Protein AF-A0A9D9K3E4-F1 (afdb_monomer_lite)

Secondary structure (DSSP, 8-state):
---TTTT---PPTTPPPHHHHHHHHHHHHHT-SSSB-TTSPBPTTSPPGGGT----HHHHHHHHHHHHHS-HHHHHHHHHHH--HHHHHHHHHHHHHHHHHTTT-HHHHHHHHHHHHHTT--GGGTGGGHHHHHHHH-GGGS--

Radius of gyration: 15.88 Å; chains: 1; bounding box: 44×29×49 Å

Structure (mmCIF, N/CA/C/O backbone):
data_AF-A0A9D9K3E4-F1
#
_entry.id   AF-A0A9D9K3E4-F1
#
loop_
_atom_site.group_PDB
_atom_site.id
_atom_site.type_symbol
_atom_site.label_atom_id
_atom_site.label_alt_id
_atom_site.label_comp_id
_atom_site.label_asym_id
_atom_site.label_entity_id
_atom_site.label_seq_id
_atom_site.pdbx_PDB_ins_code
_atom_site.Cartn_x
_atom_site.Cartn_y
_atom_site.Cartn_z
_atom_site.occupancy
_atom_site.B_iso_or_equiv
_atom_site.auth_seq_id
_atom_site.auth_comp_id
_atom_site.auth_asym_id
_atom_site.auth_atom_id
_atom_site.pdbx_PDB_model_num
ATOM 1 N N . MET A 1 1 ? 29.752 11.810 -6.047 1.00 36.66 1 MET A N 1
ATOM 2 C CA . MET A 1 1 ? 28.540 12.130 -6.828 1.00 36.66 1 MET A CA 1
ATOM 3 C C . MET A 1 1 ? 28.397 11.066 -7.904 1.00 36.66 1 MET A C 1
ATOM 5 O O . MET A 1 1 ? 28.958 11.225 -8.977 1.00 36.66 1 MET A O 1
ATOM 9 N N . GLY A 1 2 ? 27.772 9.935 -7.566 1.00 36.00 2 GLY A N 1
ATOM 10 C CA . GLY A 1 2 ? 27.429 8.894 -8.538 1.00 36.00 2 GLY A CA 1
ATOM 11 C C . GLY A 1 2 ? 26.060 9.224 -9.114 1.00 36.00 2 GLY A C 1
ATOM 12 O O . GLY A 1 2 ? 25.132 9.485 -8.350 1.00 36.00 2 GLY A O 1
ATOM 13 N N . ALA A 1 3 ? 25.979 9.328 -10.435 1.00 39.09 3 ALA A N 1
ATOM 14 C CA . ALA A 1 3 ? 24.767 9.674 -11.153 1.00 39.09 3 ALA A CA 1
ATOM 15 C C . ALA A 1 3 ? 23.680 8.621 -10.902 1.00 39.09 3 ALA A C 1
ATOM 17 O O . ALA A 1 3 ? 23.922 7.421 -10.984 1.00 39.09 3 ALA A O 1
ATOM 18 N N . TRP A 1 4 ? 22.475 9.096 -10.606 1.00 39.81 4 TRP A N 1
ATOM 19 C CA . TRP A 1 4 ? 21.271 8.330 -10.282 1.00 39.81 4 TRP A CA 1
ATOM 20 C C . TRP A 1 4 ? 20.681 7.547 -11.477 1.00 39.81 4 TRP A C 1
ATOM 22 O O . TRP A 1 4 ? 19.487 7.284 -11.507 1.00 39.81 4 TRP A O 1
ATOM 32 N N . SER A 1 5 ? 21.494 7.188 -12.473 1.00 42.28 5 SER A N 1
ATOM 33 C CA . SER A 1 5 ? 21.052 6.599 -13.744 1.00 42.28 5 SER A CA 1
ATOM 34 C C . SER A 1 5 ? 21.214 5.075 -13.831 1.00 42.28 5 SER A C 1
ATOM 36 O O . SER A 1 5 ? 20.900 4.494 -14.862 1.00 42.28 5 SER A O 1
ATOM 38 N N . GLU A 1 6 ? 21.708 4.399 -12.787 1.00 39.62 6 GLU A N 1
ATOM 39 C CA . GLU A 1 6 ? 21.967 2.944 -12.820 1.00 39.62 6 GLU A CA 1
ATOM 40 C C . GLU A 1 6 ? 20.733 2.052 -12.556 1.00 39.62 6 GLU A C 1
ATOM 42 O O . GLU A 1 6 ? 20.871 0.833 -12.481 1.00 39.62 6 GLU A O 1
ATOM 47 N N . LEU A 1 7 ? 19.516 2.600 -12.435 1.00 46.03 7 LEU A N 1
ATOM 48 C CA . LEU A 1 7 ? 18.312 1.802 -12.135 1.00 46.03 7 LEU A CA 1
ATOM 49 C C . LEU A 1 7 ? 17.066 2.140 -12.967 1.00 46.03 7 LEU A C 1
ATOM 51 O O . LEU A 1 7 ? 15.975 1.687 -12.616 1.00 46.03 7 LEU A O 1
ATOM 55 N N . ASP A 1 8 ? 17.206 2.829 -14.102 1.00 44.56 8 ASP A N 1
ATOM 56 C CA . ASP A 1 8 ? 16.140 2.859 -15.112 1.00 44.56 8 ASP A CA 1
ATOM 57 C C . ASP A 1 8 ? 16.137 1.524 -15.863 1.00 44.56 8 ASP A C 1
ATOM 59 O O . ASP A 1 8 ? 16.528 1.406 -17.025 1.00 44.56 8 ASP A O 1
ATOM 63 N N . ALA A 1 9 ? 15.721 0.465 -15.168 1.00 60.28 9 ALA A N 1
ATOM 64 C CA . ALA A 1 9 ? 15.296 -0.743 -15.843 1.00 60.28 9 ALA A CA 1
ATOM 65 C C . ALA A 1 9 ? 14.169 -0.333 -16.800 1.00 60.28 9 ALA A C 1
ATOM 67 O O . ALA A 1 9 ? 13.110 0.112 -16.363 1.00 60.28 9 ALA A O 1
ATOM 68 N N . ALA A 1 10 ? 14.405 -0.442 -18.107 1.00 66.44 10 ALA A N 1
ATOM 69 C CA . ALA A 1 10 ? 13.366 -0.238 -19.102 1.00 66.44 10 ALA A CA 1
ATOM 70 C C . ALA A 1 10 ? 12.323 -1.352 -18.932 1.00 66.44 10 ALA A C 1
ATOM 72 O O . ALA A 1 10 ? 12.491 -2.472 -19.420 1.00 66.44 10 ALA A O 1
ATOM 73 N N . TYR A 1 11 ? 11.268 -1.074 -18.169 1.00 75.50 11 TYR A N 1
ATOM 74 C CA . TYR A 1 11 ? 10.170 -2.010 -17.986 1.00 75.50 11 TYR A CA 1
ATOM 75 C C . TYR A 1 11 ? 9.328 -2.020 -19.260 1.00 75.50 11 TYR A C 1
ATOM 77 O O . TYR A 1 11 ? 8.897 -0.949 -19.703 1.00 75.50 11 TYR A O 1
ATOM 85 N N . PRO A 1 12 ? 9.047 -3.196 -19.854 1.00 78.44 12 PRO A N 1
ATOM 86 C CA . PRO A 1 12 ? 8.211 -3.244 -21.040 1.00 78.44 12 PRO A CA 1
ATOM 87 C C . PRO A 1 12 ? 6.837 -2.634 -20.728 1.00 78.44 12 PRO A C 1
ATOM 89 O O . PRO A 1 12 ? 6.417 -2.634 -19.559 1.00 78.44 12 PRO A O 1
ATOM 92 N N . PRO A 1 13 ? 6.131 -2.094 -21.735 1.00 76.00 13 PRO A N 1
ATOM 93 C CA . PRO A 1 13 ? 4.777 -1.590 -21.554 1.00 76.00 13 PRO A CA 1
ATOM 94 C C . PRO A 1 13 ? 3.917 -2.630 -20.836 1.00 76.00 13 PRO A C 1
ATOM 96 O O . PRO A 1 13 ? 3.875 -3.798 -21.221 1.00 76.00 13 PRO A O 1
ATOM 99 N N . GLY A 1 14 ? 3.296 -2.226 -19.733 1.00 73.75 14 GLY A N 1
ATOM 100 C CA . GLY A 1 14 ? 2.481 -3.130 -18.931 1.00 73.75 14 GLY A CA 1
ATOM 101 C C . GLY A 1 14 ? 3.233 -4.154 -18.058 1.00 73.75 14 GLY A C 1
ATOM 102 O O . GLY A 1 14 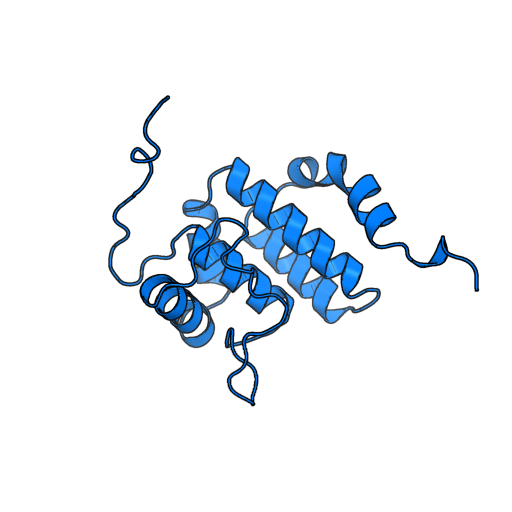? 2.600 -5.054 -17.511 1.00 73.75 14 GLY A O 1
ATOM 103 N N . ALA A 1 15 ? 4.543 -4.052 -17.850 1.00 85.75 15 ALA A N 1
ATOM 104 C CA . ALA A 1 15 ? 5.170 -4.724 -16.704 1.00 85.75 15 ALA A CA 1
ATOM 105 C C . ALA A 1 15 ? 4.896 -3.969 -15.396 1.00 85.75 15 ALA A C 1
ATOM 107 O O . ALA A 1 15 ? 4.785 -2.737 -15.389 1.00 85.75 15 ALA A O 1
ATOM 108 N N . LEU A 1 16 ? 4.826 -4.693 -14.281 1.00 92.75 16 LEU A N 1
ATOM 109 C CA . LEU A 1 16 ? 4.759 -4.076 -12.964 1.00 92.75 16 LEU A CA 1
ATOM 110 C C . LEU A 1 16 ? 6.135 -3.502 -12.590 1.00 92.75 16 LEU A C 1
ATOM 112 O O . LEU A 1 16 ? 7.122 -4.230 -12.462 1.00 92.75 16 LEU A O 1
ATOM 116 N N . THR A 1 17 ? 6.204 -2.183 -12.415 1.00 94.88 17 THR A N 1
ATOM 117 C CA . THR A 1 17 ? 7.397 -1.513 -11.877 1.00 94.88 17 THR A CA 1
ATOM 118 C C . THR A 1 17 ? 7.367 -1.535 -10.344 1.00 94.88 17 THR A C 1
ATOM 120 O O . THR A 1 17 ? 6.287 -1.644 -9.758 1.00 94.88 17 THR A O 1
ATOM 123 N N . PRO A 1 18 ? 8.508 -1.368 -9.649 1.00 94.94 18 PRO A N 1
ATOM 124 C CA . PRO A 1 18 ? 8.524 -1.239 -8.192 1.00 94.94 18 PRO A CA 1
ATOM 125 C C . PRO A 1 18 ? 7.635 -0.106 -7.661 1.00 94.94 18 PRO A C 1
ATOM 127 O O . PRO A 1 18 ? 6.966 -0.273 -6.643 1.00 94.94 18 PRO A O 1
ATOM 130 N N . GLY A 1 19 ? 7.590 1.028 -8.370 1.00 94.56 19 GLY A N 1
ATOM 131 C CA . GLY A 1 19 ? 6.700 2.142 -8.042 1.00 94.56 19 GLY A CA 1
ATOM 132 C C . GLY A 1 19 ? 5.225 1.763 -8.181 1.00 94.56 19 GLY A C 1
ATOM 133 O O . GLY A 1 19 ? 4.435 2.021 -7.274 1.00 94.56 19 GLY A O 1
ATOM 134 N N . ALA A 1 20 ? 4.861 1.081 -9.272 1.00 95.81 20 ALA A N 1
ATOM 135 C CA . ALA A 1 20 ? 3.491 0.624 -9.487 1.00 95.81 20 ALA A CA 1
ATOM 136 C C . ALA A 1 20 ? 3.078 -0.419 -8.439 1.00 95.81 20 ALA A C 1
ATOM 138 O O . ALA A 1 20 ? 1.986 -0.329 -7.883 1.00 95.81 20 ALA A O 1
ATOM 139 N N . ALA A 1 21 ? 3.972 -1.356 -8.109 1.00 97.31 21 ALA A N 1
ATOM 140 C CA . ALA A 1 21 ? 3.754 -2.348 -7.060 1.00 97.31 21 ALA A CA 1
ATOM 141 C C . ALA A 1 21 ? 3.484 -1.693 -5.700 1.00 97.31 21 ALA A C 1
ATOM 143 O O . ALA A 1 21 ? 2.583 -2.116 -4.978 1.00 97.31 21 ALA A O 1
ATOM 144 N N . PHE A 1 22 ? 4.226 -0.633 -5.366 1.00 97.38 22 PHE A N 1
ATOM 145 C CA . PHE A 1 22 ? 4.034 0.107 -4.124 1.00 97.38 22 PHE A CA 1
ATOM 146 C C . PHE A 1 22 ? 2.636 0.737 -4.034 1.00 97.38 22 PHE A C 1
ATOM 148 O O . PHE A 1 22 ? 1.921 0.511 -3.057 1.00 97.38 22 PHE A O 1
ATOM 155 N N . VAL A 1 23 ? 2.219 1.487 -5.059 1.00 97.12 23 VAL A N 1
ATOM 156 C CA . VAL A 1 23 ? 0.911 2.168 -5.058 1.00 97.12 23 VAL A CA 1
ATOM 157 C C . VAL A 1 23 ? -0.240 1.160 -5.134 1.00 97.12 23 VAL A C 1
ATOM 159 O O . VAL A 1 23 ? -1.213 1.288 -4.391 1.00 97.12 23 VAL A O 1
ATOM 162 N N . ALA A 1 24 ? -0.121 0.124 -5.968 1.00 97.81 24 ALA A N 1
ATOM 163 C CA . ALA A 1 24 ? -1.143 -0.912 -6.098 1.00 97.81 24 ALA A CA 1
ATOM 164 C C . ALA A 1 24 ? -1.328 -1.709 -4.796 1.00 97.81 24 ALA A C 1
ATOM 166 O O . ALA A 1 24 ? -2.460 -1.965 -4.396 1.00 97.81 24 ALA A O 1
ATOM 167 N N . ALA A 1 25 ? -0.252 -2.036 -4.072 1.00 98.38 25 ALA A N 1
ATOM 168 C CA . ALA A 1 25 ? -0.357 -2.706 -2.774 1.00 98.38 25 ALA A CA 1
ATOM 169 C C . ALA A 1 25 ? -1.080 -1.840 -1.725 1.00 98.38 25 ALA A C 1
ATOM 171 O O . ALA A 1 25 ? -1.901 -2.353 -0.962 1.00 98.38 25 ALA A O 1
ATOM 172 N N . LEU A 1 26 ? -0.833 -0.523 -1.710 1.00 98.00 26 LEU A N 1
ATOM 173 C CA . LEU A 1 26 ? -1.577 0.408 -0.854 1.00 98.00 26 LEU A CA 1
ATOM 174 C C . LEU A 1 26 ? -3.059 0.474 -1.242 1.00 98.00 26 LEU A C 1
ATOM 176 O O . LEU A 1 26 ? -3.917 0.461 -0.359 1.00 98.00 26 LEU A O 1
ATOM 180 N N . ALA A 1 27 ? -3.378 0.492 -2.536 1.00 98.12 27 ALA A N 1
ATOM 181 C CA . ALA A 1 27 ? -4.759 0.438 -3.009 1.00 98.12 27 ALA A CA 1
ATOM 182 C C . ALA A 1 27 ? -5.449 -0.874 -2.590 1.00 98.12 27 ALA A C 1
ATOM 184 O O . ALA A 1 27 ? -6.542 -0.832 -2.020 1.00 98.12 27 ALA A O 1
ATOM 185 N N . HIS A 1 28 ? -4.786 -2.024 -2.760 1.00 98.31 28 HIS A N 1
ATOM 186 C CA . HIS A 1 28 ? -5.296 -3.322 -2.311 1.00 98.31 28 HIS A CA 1
ATOM 187 C C . HIS A 1 28 ? -5.557 -3.357 -0.804 1.00 98.31 28 HIS A C 1
ATOM 189 O O . HIS A 1 28 ? -6.609 -3.847 -0.401 1.00 98.31 28 HIS A O 1
ATOM 195 N N . LEU A 1 29 ? -4.685 -2.775 0.031 1.00 98.44 29 LEU A N 1
ATOM 196 C CA . LEU A 1 29 ? -4.914 -2.672 1.480 1.00 98.44 29 LEU A CA 1
ATOM 197 C C . LEU A 1 29 ? -6.229 -1.936 1.798 1.00 98.44 29 LEU A C 1
ATOM 199 O O . LEU A 1 29 ? -7.020 -2.371 2.640 1.00 98.44 29 LEU A O 1
ATOM 203 N N . HIS A 1 30 ? -6.503 -0.854 1.068 1.00 97.12 30 HIS A N 1
ATOM 204 C CA . HIS A 1 30 ? -7.731 -0.072 1.214 1.00 97.12 30 HIS A CA 1
ATOM 205 C C . HIS A 1 30 ? -8.944 -0.719 0.525 1.00 97.12 30 HIS A C 1
ATOM 207 O O . HIS A 1 30 ? -10.073 -0.282 0.739 1.00 97.12 30 HIS A O 1
ATOM 213 N N . GLY A 1 31 ? -8.753 -1.803 -0.236 1.00 96.31 31 GLY A N 1
ATOM 214 C CA . GLY A 1 31 ? -9.806 -2.436 -1.034 1.00 96.31 31 GLY A CA 1
ATOM 215 C C . GLY A 1 31 ? -10.235 -1.589 -2.231 1.00 96.31 31 GLY A C 1
ATOM 216 O O . GLY A 1 31 ? -11.374 -1.698 -2.674 1.00 96.31 31 GLY A O 1
ATOM 217 N N . ALA A 1 32 ? -9.352 -0.714 -2.710 1.00 97.06 32 ALA A N 1
ATOM 218 C CA . ALA A 1 32 ? -9.607 0.163 -3.838 1.00 97.06 32 ALA A CA 1
ATOM 219 C C . ALA A 1 32 ? -9.331 -0.546 -5.171 1.00 97.06 32 ALA A C 1
ATOM 221 O O . ALA A 1 32 ? -8.382 -1.317 -5.297 1.00 97.06 32 ALA A O 1
ATOM 222 N N . THR A 1 33 ? -10.143 -0.233 -6.180 1.00 96.06 33 THR A N 1
ATOM 223 C CA . THR A 1 33 ? -9.978 -0.684 -7.577 1.00 96.06 33 THR A CA 1
ATOM 224 C C . THR A 1 33 ? -9.473 0.434 -8.499 1.00 96.06 33 THR A C 1
ATOM 226 O O . THR A 1 33 ? -9.431 0.268 -9.717 1.00 96.06 33 THR A O 1
ATOM 229 N N . SER A 1 34 ? -9.171 1.599 -7.924 1.00 97.44 34 SER A N 1
ATOM 230 C CA . SER A 1 34 ? -8.727 2.825 -8.589 1.00 97.44 34 SER A CA 1
ATOM 231 C C . SER A 1 34 ? -7.948 3.683 -7.588 1.00 97.44 34 SER A C 1
ATOM 233 O O . SER A 1 34 ? -8.270 3.689 -6.395 1.00 97.44 34 SER A O 1
ATOM 235 N N . ILE A 1 35 ? -6.947 4.424 -8.061 1.00 96.81 35 ILE A N 1
ATOM 236 C CA . ILE A 1 35 ? -6.241 5.447 -7.272 1.00 96.81 35 ILE A CA 1
ATOM 237 C C . ILE A 1 35 ? -7.022 6.760 -7.159 1.00 96.81 35 ILE A C 1
ATOM 239 O O . ILE A 1 35 ? -6.620 7.640 -6.402 1.00 96.81 35 ILE A O 1
ATOM 243 N N . TYR A 1 36 ? -8.130 6.884 -7.885 1.00 97.31 36 TYR A N 1
ATOM 244 C CA . TYR A 1 36 ? -9.058 8.009 -7.827 1.00 97.31 36 TYR A CA 1
ATOM 245 C C . TYR A 1 36 ? -10.342 7.633 -7.089 1.00 97.31 36 TYR A C 1
ATOM 247 O O . TYR A 1 36 ? -10.831 6.506 -7.222 1.00 97.31 36 TYR A O 1
ATOM 255 N N . ASP A 1 37 ? -10.901 8.592 -6.356 1.00 96.19 37 ASP A N 1
ATOM 256 C CA . ASP A 1 37 ? -12.229 8.504 -5.758 1.00 96.19 37 ASP A CA 1
ATOM 257 C C . ASP A 1 37 ? -13.351 8.821 -6.768 1.00 96.19 37 ASP A C 1
ATOM 259 O O . ASP A 1 37 ? -13.113 9.096 -7.946 1.00 96.19 37 ASP A O 1
ATOM 263 N N . SER A 1 38 ? -14.607 8.801 -6.309 1.00 94.19 38 SER A N 1
ATOM 264 C CA . SER A 1 38 ? -15.778 9.068 -7.157 1.00 94.19 38 SER A CA 1
ATOM 265 C C . SER A 1 38 ? -15.865 10.503 -7.691 1.00 94.19 38 SER A C 1
ATOM 267 O O . SER A 1 38 ? -16.674 10.766 -8.576 1.00 94.19 38 SER A O 1
ATOM 269 N N . THR A 1 39 ? -15.086 11.437 -7.142 1.00 96.06 39 THR A N 1
ATOM 270 C CA . THR A 1 39 ? -15.013 12.835 -7.598 1.00 96.06 39 THR A CA 1
ATOM 271 C C . THR A 1 39 ? -13.870 13.068 -8.587 1.00 96.06 39 THR A C 1
ATOM 273 O O . THR A 1 39 ? -13.773 14.150 -9.164 1.00 96.06 39 THR A O 1
ATOM 276 N N . GLY A 1 40 ? -13.024 12.056 -8.810 1.00 94.50 40 GLY A N 1
ATOM 277 C CA . GLY A 1 40 ? -11.821 12.157 -9.632 1.00 94.50 40 GLY A CA 1
ATOM 278 C C . GLY A 1 40 ? -10.603 12.694 -8.876 1.00 94.50 40 GLY A C 1
ATOM 279 O O . GLY A 1 40 ? -9.580 12.966 -9.503 1.00 94.50 40 GLY A O 1
ATOM 280 N N . ALA A 1 41 ? -10.676 12.845 -7.551 1.00 95.12 41 ALA A N 1
ATOM 281 C CA . ALA A 1 41 ? -9.527 13.214 -6.732 1.00 95.12 41 ALA A CA 1
ATOM 282 C C . ALA A 1 41 ? -8.688 11.975 -6.387 1.00 95.12 41 ALA A C 1
ATOM 284 O O . ALA A 1 41 ? -9.207 10.863 -6.299 1.00 95.12 41 ALA A O 1
ATOM 285 N N . LEU A 1 42 ? -7.380 12.156 -6.180 1.00 94.88 42 LEU A N 1
ATOM 286 C CA . LEU A 1 42 ? -6.510 11.064 -5.740 1.00 94.88 42 LEU A CA 1
ATOM 287 C C . LEU A 1 42 ? -6.888 10.605 -4.327 1.00 94.88 42 LEU A C 1
ATOM 289 O O . LEU A 1 42 ? -7.071 11.410 -3.412 1.00 94.88 42 LEU A O 1
ATOM 293 N N . MET A 1 43 ? -6.950 9.290 -4.142 1.00 95.81 43 MET A N 1
ATOM 294 C CA . MET A 1 43 ? -7.183 8.661 -2.848 1.00 95.81 43 MET A CA 1
ATOM 295 C C . MET A 1 43 ? -6.050 9.000 -1.873 1.00 95.81 43 MET A C 1
ATOM 297 O O . MET A 1 43 ? -4.882 9.053 -2.245 1.00 95.81 43 MET A O 1
ATOM 301 N N . ARG A 1 44 ? -6.365 9.143 -0.580 1.00 93.06 44 ARG A N 1
ATOM 302 C CA . ARG A 1 44 ? -5.396 9.562 0.458 1.00 93.06 44 ARG A CA 1
ATOM 303 C C . ARG A 1 44 ? -4.168 8.658 0.617 1.00 93.06 44 ARG A C 1
ATOM 305 O O . ARG A 1 44 ? -3.173 9.097 1.183 1.00 93.06 44 ARG A O 1
ATOM 312 N N . PHE A 1 45 ? -4.246 7.401 0.183 1.00 92.94 45 PHE A N 1
ATOM 313 C CA . PHE A 1 45 ? -3.115 6.472 0.231 1.00 92.94 45 PHE A CA 1
ATOM 314 C C . PHE A 1 45 ? -2.097 6.716 -0.887 1.00 92.94 45 PHE A C 1
ATOM 316 O O . PHE A 1 45 ? -0.985 6.196 -0.822 1.00 92.94 45 PHE A O 1
ATOM 323 N N . VAL A 1 46 ? -2.478 7.459 -1.928 1.00 93.69 46 VAL A N 1
ATOM 324 C CA . VAL A 1 46 ? -1.606 7.758 -3.057 1.00 93.69 46 VAL A CA 1
ATOM 325 C C . VAL A 1 46 ? -0.496 8.693 -2.564 1.00 93.69 46 VAL A C 1
ATOM 327 O O . VAL A 1 46 ? -0.794 9.744 -1.993 1.00 93.69 46 VAL A O 1
ATOM 330 N N . PRO A 1 47 ? 0.785 8.318 -2.720 1.00 87.81 47 PRO A N 1
ATOM 331 C CA . PRO A 1 47 ? 1.888 9.126 -2.222 1.00 87.81 47 PRO A CA 1
ATOM 332 C C . PRO A 1 47 ? 2.000 10.449 -2.985 1.00 87.81 47 PRO A C 1
ATOM 334 O O . PRO A 1 47 ? 1.826 10.500 -4.198 1.00 87.81 47 PRO A O 1
ATOM 337 N N . ASP A 1 48 ? 2.354 11.511 -2.263 1.00 81.62 48 ASP A N 1
ATOM 338 C CA . ASP A 1 48 ? 2.722 12.794 -2.860 1.00 81.62 48 ASP A CA 1
ATOM 339 C C . ASP A 1 48 ? 4.006 12.646 -3.702 1.00 81.62 48 ASP A C 1
ATOM 341 O O . ASP A 1 48 ? 4.974 12.010 -3.264 1.00 81.62 48 ASP A O 1
ATOM 345 N N . ALA A 1 49 ? 4.032 13.270 -4.884 1.00 72.88 49 ALA A N 1
ATOM 346 C CA . ALA A 1 49 ? 5.182 13.293 -5.786 1.00 72.88 49 ALA A CA 1
ATOM 347 C C . ALA A 1 49 ? 6.467 13.819 -5.117 1.00 72.88 49 ALA A C 1
ATOM 349 O O . ALA A 1 49 ? 7.568 13.357 -5.429 1.00 72.88 49 ALA A O 1
ATOM 350 N N . GLY A 1 50 ? 6.344 14.715 -4.132 1.00 73.38 50 GLY A N 1
ATOM 351 C CA . GLY A 1 50 ? 7.458 15.237 -3.337 1.00 73.38 50 GLY A CA 1
ATOM 352 C C . GLY A 1 50 ? 8.173 14.189 -2.474 1.00 73.38 50 GLY A C 1
ATOM 353 O O . GLY A 1 50 ? 9.256 14.457 -1.957 1.00 73.38 50 GLY A O 1
ATOM 354 N N . ARG A 1 51 ? 7.616 12.977 -2.333 1.00 76.38 51 ARG A N 1
ATOM 355 C CA . ARG A 1 51 ? 8.238 11.856 -1.602 1.00 76.38 51 ARG A CA 1
ATOM 356 C C . ARG A 1 51 ? 9.145 10.979 -2.472 1.00 76.38 51 ARG A C 1
ATOM 358 O O . ARG A 1 51 ? 9.590 9.931 -2.008 1.00 76.38 51 ARG A O 1
ATOM 365 N N . GLY A 1 52 ? 9.434 11.404 -3.704 1.00 78.19 52 GLY A N 1
ATOM 366 C CA . GLY A 1 52 ? 10.367 10.725 -4.607 1.00 78.19 52 GLY A CA 1
ATOM 367 C C . GLY A 1 52 ? 9.733 9.660 -5.505 1.00 78.19 52 GLY A C 1
ATOM 368 O O . GLY A 1 52 ? 10.465 8.910 -6.144 1.00 78.19 52 GLY A O 1
ATOM 369 N N . LEU A 1 53 ? 8.398 9.593 -5.574 1.00 84.94 53 LEU A N 1
ATOM 370 C CA . LEU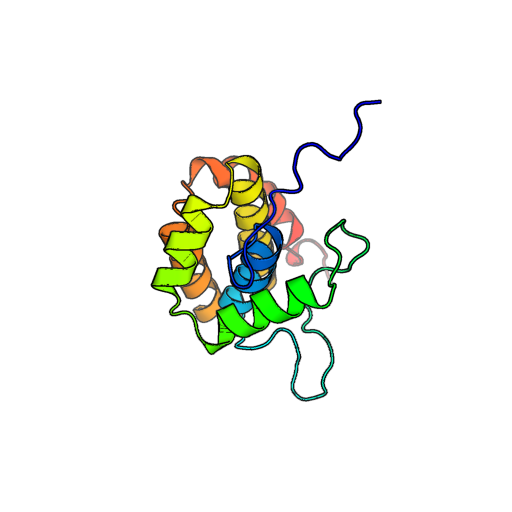 A 1 53 ? 7.668 8.778 -6.549 1.00 84.94 53 LEU A CA 1
ATOM 371 C C . LEU A 1 53 ? 6.788 9.691 -7.407 1.00 84.94 53 LEU A C 1
ATOM 373 O O . LEU A 1 53 ? 5.715 10.101 -6.974 1.00 84.94 53 LEU A O 1
ATOM 377 N N . ALA A 1 54 ? 7.247 10.022 -8.612 1.00 85.94 54 ALA A N 1
ATOM 378 C CA . ALA A 1 54 ? 6.472 10.834 -9.542 1.00 85.94 54 ALA A CA 1
ATOM 379 C C . ALA A 1 54 ? 5.288 10.028 -10.102 1.00 85.94 54 ALA A C 1
ATOM 381 O O . ALA A 1 54 ? 5.482 8.968 -10.689 1.00 85.94 54 ALA A O 1
ATOM 382 N N . LEU A 1 55 ? 4.067 10.542 -9.934 1.00 87.69 55 LEU A N 1
ATOM 383 C CA . LEU A 1 55 ? 2.848 10.000 -10.547 1.00 87.69 55 LEU A CA 1
ATOM 384 C C . LEU A 1 55 ? 2.703 10.512 -11.980 1.00 87.69 55 LEU A C 1
ATOM 386 O O . LEU A 1 55 ? 1.828 11.322 -12.278 1.00 87.69 55 LEU A O 1
ATOM 390 N N . ASP A 1 56 ? 3.606 10.080 -12.854 1.00 90.00 56 ASP A N 1
ATOM 391 C CA . ASP A 1 56 ? 3.458 10.316 -14.285 1.00 90.00 56 ASP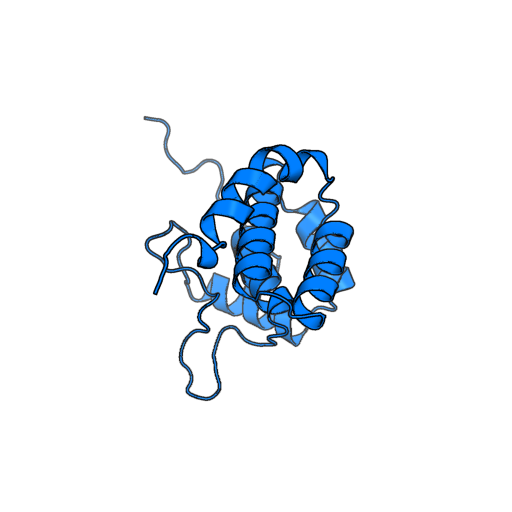 A CA 1
ATOM 392 C C . ASP A 1 56 ? 2.378 9.408 -14.905 1.00 90.00 56 ASP A C 1
ATOM 394 O O . ASP A 1 56 ? 1.834 8.499 -14.269 1.00 90.00 56 ASP A O 1
ATOM 398 N N . ASN A 1 57 ? 2.045 9.677 -16.168 1.00 90.81 57 ASN A N 1
ATOM 399 C CA . ASN A 1 57 ? 0.994 8.946 -16.872 1.00 90.81 57 ASN A CA 1
ATOM 400 C C . ASN A 1 57 ? 1.302 7.445 -17.013 1.00 90.81 57 ASN A C 1
ATOM 402 O O . ASN A 1 57 ? 0.373 6.643 -16.954 1.00 90.81 57 ASN A O 1
ATOM 406 N N . ASP A 1 58 ? 2.574 7.058 -17.170 1.00 90.75 58 ASP A N 1
ATOM 407 C CA . ASP A 1 58 ? 2.970 5.649 -17.305 1.00 90.75 58 ASP A CA 1
ATOM 408 C C . ASP A 1 58 ? 2.769 4.901 -15.979 1.00 90.75 58 ASP A C 1
ATOM 410 O O . ASP A 1 58 ? 2.172 3.821 -15.954 1.00 90.75 58 ASP A O 1
ATOM 414 N N . LEU A 1 59 ? 3.173 5.497 -14.854 1.00 92.19 59 LEU A N 1
ATOM 415 C CA . LEU A 1 59 ? 2.941 4.927 -13.531 1.00 92.19 59 LEU A CA 1
ATOM 416 C C . LEU A 1 59 ? 1.443 4.785 -13.242 1.00 92.19 59 LEU A C 1
ATOM 418 O O . LEU A 1 59 ? 1.008 3.721 -12.791 1.00 92.19 59 LEU A O 1
ATOM 422 N N . ILE A 1 60 ? 0.657 5.828 -13.522 1.00 94.31 60 ILE A N 1
ATOM 423 C CA . ILE A 1 60 ? -0.800 5.818 -13.332 1.00 94.31 60 ILE A CA 1
ATOM 424 C C . ILE A 1 60 ? -1.434 4.694 -14.156 1.00 94.31 60 ILE A C 1
ATOM 426 O O . ILE A 1 60 ? -2.182 3.883 -13.609 1.00 94.31 60 ILE A O 1
ATOM 430 N N . GLU A 1 61 ? -1.105 4.594 -15.446 1.00 94.75 61 GLU A N 1
ATOM 431 C CA . GLU A 1 61 ? -1.649 3.562 -16.331 1.00 94.75 61 GLU A CA 1
ATOM 432 C C . GLU A 1 61 ? -1.313 2.151 -15.829 1.00 94.75 61 GLU A C 1
ATOM 434 O O . GLU A 1 61 ? -2.179 1.271 -15.792 1.00 94.75 61 GLU A O 1
ATOM 439 N N . ARG A 1 62 ? -0.075 1.927 -15.375 1.00 95.25 62 ARG A N 1
ATOM 440 C CA . ARG A 1 62 ? 0.348 0.627 -14.836 1.00 95.25 62 ARG A CA 1
ATOM 441 C C . ARG A 1 62 ? -0.414 0.244 -13.577 1.00 95.25 62 ARG A C 1
ATOM 443 O O . ARG A 1 62 ? -0.830 -0.913 -13.476 1.00 95.25 62 ARG A O 1
ATOM 450 N N . VAL A 1 63 ? -0.592 1.179 -12.644 1.00 96.19 63 VAL A N 1
ATOM 451 C CA . VAL A 1 63 ? -1.329 0.939 -11.394 1.00 96.19 63 VAL A CA 1
ATOM 452 C C . VAL A 1 63 ? -2.796 0.663 -11.694 1.00 96.19 63 VAL A C 1
ATOM 454 O O . VAL A 1 63 ? -3.313 -0.373 -11.284 1.00 96.19 63 VAL A O 1
ATOM 457 N N . GLU A 1 64 ? -3.450 1.529 -12.466 1.00 96.88 64 GLU A N 1
ATOM 458 C CA . GLU A 1 64 ? -4.868 1.384 -12.799 1.00 96.88 64 GLU A CA 1
ATOM 459 C C . GLU A 1 64 ? -5.147 0.075 -13.548 1.00 96.88 64 GLU A C 1
ATOM 461 O O . GLU A 1 64 ? -6.117 -0.624 -13.249 1.00 96.88 64 GLU A O 1
ATOM 466 N N . ARG A 1 65 ? -4.274 -0.309 -14.487 1.00 95.25 65 ARG A N 1
ATOM 467 C CA . ARG A 1 65 ? -4.381 -1.596 -15.184 1.00 95.25 65 ARG A CA 1
ATOM 468 C C . ARG A 1 65 ? -4.189 -2.771 -14.229 1.00 95.25 65 ARG A C 1
ATOM 470 O O . ARG A 1 65 ? -4.942 -3.737 -14.326 1.00 95.25 65 ARG A O 1
ATOM 477 N N . SER A 1 66 ? -3.219 -2.694 -13.313 1.00 96.44 66 SER A N 1
ATOM 478 C CA . SER A 1 66 ? -3.012 -3.727 -12.291 1.00 96.44 66 SER A CA 1
ATOM 479 C C . SER A 1 66 ? -4.270 -3.915 -11.444 1.00 96.44 66 SER A C 1
ATOM 481 O O . SER A 1 66 ? -4.742 -5.034 -11.295 1.00 96.44 66 SER A O 1
ATOM 483 N N . LEU A 1 67 ? -4.860 -2.822 -10.955 1.00 96.50 67 LEU A N 1
ATOM 484 C CA . LEU A 1 67 ? -6.040 -2.866 -10.088 1.00 96.50 67 LEU A CA 1
ATOM 485 C C . LEU A 1 67 ? -7.300 -3.373 -10.800 1.00 96.50 67 LEU A C 1
ATOM 487 O O . LEU A 1 67 ? -8.143 -4.006 -10.167 1.00 96.50 67 LEU A O 1
ATOM 491 N N . ARG A 1 68 ? -7.449 -3.090 -12.101 1.00 95.31 68 ARG A N 1
ATOM 492 C CA . ARG A 1 68 ? -8.648 -3.459 -12.871 1.00 95.31 68 ARG A CA 1
ATOM 493 C C . ARG A 1 68 ? -8.578 -4.828 -13.537 1.00 95.31 68 ARG A C 1
ATOM 495 O O . ARG A 1 68 ? -9.623 -5.436 -13.759 1.00 95.31 68 ARG A O 1
ATOM 502 N N . HIS A 1 69 ? -7.387 -5.279 -13.921 1.00 94.62 69 HIS A N 1
ATOM 503 C CA . HIS A 1 69 ? -7.244 -6.398 -14.856 1.00 94.62 69 HIS A CA 1
ATOM 504 C C . HIS A 1 69 ? -6.318 -7.513 -14.375 1.00 94.62 69 HIS A C 1
ATOM 506 O O . HIS A 1 69 ? -6.306 -8.573 -14.997 1.00 94.62 69 HIS A O 1
ATOM 512 N N . VAL A 1 70 ? -5.554 -7.308 -13.298 1.00 96.00 70 VAL A N 1
ATOM 513 C CA . VAL A 1 70 ? -4.631 -8.321 -12.776 1.00 96.00 70 VAL A CA 1
ATOM 514 C C . VAL A 1 70 ? -5.229 -8.941 -11.509 1.00 96.00 70 VAL A C 1
ATOM 516 O O . VAL A 1 70 ? -5.532 -8.211 -10.564 1.00 96.00 70 VAL A O 1
ATOM 519 N N . PRO A 1 71 ? -5.420 -10.273 -11.457 1.00 97.00 71 PRO A N 1
ATOM 520 C CA . PRO A 1 71 ? -5.820 -10.955 -10.230 1.00 97.00 71 PRO A CA 1
ATOM 521 C C . PRO A 1 71 ? -4.826 -10.698 -9.093 1.00 97.00 71 PRO A C 1
ATOM 523 O O . PRO A 1 71 ? -3.620 -10.617 -9.324 1.00 97.00 71 PRO A O 1
ATOM 526 N N . LEU A 1 72 ? -5.320 -10.619 -7.853 1.00 97.06 72 LEU A N 1
ATOM 527 C CA . LEU A 1 72 ? -4.482 -10.311 -6.689 1.00 97.06 72 LEU A CA 1
ATOM 528 C C . LEU A 1 72 ? -3.291 -11.278 -6.551 1.00 97.06 72 LEU A C 1
ATOM 530 O O . LEU A 1 72 ? -2.174 -10.827 -6.317 1.00 97.06 72 LEU A O 1
ATOM 534 N N . ASP A 1 73 ? -3.500 -12.579 -6.753 1.00 97.88 73 ASP A N 1
ATOM 535 C CA . ASP A 1 73 ? -2.433 -13.583 -6.640 1.00 97.88 73 ASP A CA 1
ATOM 536 C C . ASP A 1 73 ? -1.331 -13.397 -7.696 1.00 97.88 73 ASP A C 1
ATOM 538 O O . ASP A 1 73 ? -0.142 -13.534 -7.395 1.00 97.88 73 ASP A O 1
ATOM 542 N N . ASP A 1 74 ? -1.707 -13.021 -8.922 1.00 97.50 74 ASP A N 1
ATOM 543 C CA . ASP A 1 74 ? -0.753 -12.714 -9.990 1.00 97.50 74 ASP A CA 1
ATOM 544 C C . ASP A 1 74 ? 0.028 -11.435 -9.695 1.00 97.50 74 ASP A C 1
ATOM 546 O O . ASP A 1 74 ? 1.250 -11.405 -9.870 1.00 97.50 74 ASP A O 1
ATOM 550 N N . PHE A 1 75 ? -0.656 -10.409 -9.182 1.00 97.75 75 PHE A N 1
ATOM 551 C CA . PHE A 1 75 ? -0.016 -9.185 -8.711 1.00 97.75 75 PHE A CA 1
ATOM 552 C C . PHE A 1 75 ? 1.009 -9.482 -7.608 1.00 97.75 75 PHE A C 1
ATOM 554 O O . PHE A 1 75 ? 2.149 -9.029 -7.695 1.00 97.75 75 PHE A O 1
ATOM 561 N N . LEU A 1 76 ? 0.631 -10.262 -6.590 1.00 98.19 76 LEU A N 1
ATOM 562 C CA . LEU A 1 76 ? 1.498 -10.610 -5.460 1.00 98.19 76 LEU A CA 1
ATOM 563 C C . LEU A 1 76 ? 2.741 -11.374 -5.922 1.00 98.19 76 LEU A C 1
ATOM 565 O O . LEU A 1 76 ? 3.858 -11.052 -5.504 1.00 98.19 76 LEU A O 1
ATOM 569 N N . ARG A 1 77 ? 2.561 -12.344 -6.825 1.00 96.94 77 ARG A N 1
ATOM 570 C CA . ARG A 1 77 ? 3.661 -13.108 -7.423 1.00 96.94 77 ARG A CA 1
ATOM 571 C C . ARG A 1 77 ? 4.627 -12.200 -8.180 1.00 96.94 77 ARG A C 1
ATOM 573 O O . ARG A 1 77 ? 5.825 -12.243 -7.900 1.00 96.94 77 ARG A O 1
ATOM 580 N N . GLU A 1 78 ? 4.126 -11.366 -9.093 1.00 95.75 78 GLU A N 1
ATOM 581 C CA . GLU A 1 78 ? 4.975 -10.459 -9.874 1.00 95.75 78 GLU A CA 1
ATOM 582 C C . GLU A 1 78 ? 5.668 -9.428 -8.969 1.00 95.75 78 GLU A C 1
ATOM 584 O O . GLU A 1 78 ? 6.878 -9.229 -9.070 1.00 95.75 78 GLU A O 1
ATOM 589 N N . ALA A 1 79 ? 4.947 -8.818 -8.023 1.00 97.06 79 ALA A N 1
ATOM 590 C CA . ALA A 1 79 ? 5.518 -7.862 -7.076 1.00 97.06 79 ALA A CA 1
ATOM 591 C C . ALA A 1 79 ? 6.651 -8.489 -6.250 1.00 97.06 79 ALA A C 1
ATOM 593 O O . ALA A 1 79 ? 7.709 -7.879 -6.087 1.00 97.06 79 ALA A O 1
ATOM 594 N N . ARG A 1 80 ? 6.479 -9.728 -5.775 1.00 95.56 80 ARG A N 1
ATOM 595 C CA . ARG A 1 80 ? 7.515 -10.459 -5.032 1.00 95.56 80 ARG A CA 1
ATOM 596 C C . ARG A 1 80 ? 8.780 -10.695 -5.859 1.00 95.56 80 ARG A C 1
ATOM 598 O O . ARG A 1 80 ? 9.877 -10.603 -5.313 1.00 95.56 80 ARG A O 1
ATOM 605 N N . GLU A 1 81 ? 8.637 -10.995 -7.147 1.00 93.88 81 GLU A N 1
ATOM 606 C CA . GLU A 1 81 ? 9.760 -11.218 -8.071 1.00 93.88 81 GLU A CA 1
ATOM 607 C C . GLU A 1 81 ? 10.482 -9.914 -8.445 1.00 93.88 81 GLU A C 1
ATOM 609 O O . GLU A 1 81 ? 11.694 -9.912 -8.661 1.00 93.88 81 GLU A O 1
ATOM 614 N N . ARG A 1 82 ? 9.751 -8.794 -8.507 1.00 92.69 82 ARG A N 1
ATOM 615 C CA . ARG A 1 82 ? 10.275 -7.486 -8.934 1.00 92.69 82 ARG A CA 1
ATOM 616 C C . ARG A 1 82 ? 10.905 -6.678 -7.807 1.00 92.69 82 ARG A C 1
ATOM 618 O O . ARG A 1 82 ? 11.850 -5.928 -8.051 1.00 92.69 82 ARG A O 1
ATOM 625 N N . LEU A 1 83 ? 10.372 -6.778 -6.592 1.00 95.69 83 LEU A N 1
ATOM 626 C CA . LEU A 1 83 ? 10.808 -5.946 -5.477 1.00 95.69 83 LEU A CA 1
ATOM 627 C C . LEU A 1 83 ? 12.073 -6.510 -4.824 1.00 95.69 83 LEU A C 1
ATOM 629 O O . LEU A 1 83 ? 12.099 -7.609 -4.258 1.00 95.69 83 LEU A O 1
ATOM 633 N N . ASN A 1 84 ? 13.125 -5.695 -4.807 1.00 94.75 84 ASN A N 1
ATOM 634 C CA . ASN A 1 84 ? 14.324 -6.023 -4.050 1.00 94.75 84 ASN A CA 1
ATOM 635 C C . ASN A 1 84 ? 14.052 -5.984 -2.532 1.00 94.75 84 ASN A C 1
ATOM 637 O O . ASN A 1 84 ? 13.006 -5.538 -2.056 1.00 94.75 84 ASN A O 1
ATOM 641 N N . HIS A 1 85 ? 15.014 -6.460 -1.745 1.00 93.69 85 HIS A N 1
ATOM 642 C CA . HIS A 1 85 ? 14.865 -6.572 -0.294 1.00 93.69 85 HIS A CA 1
ATOM 643 C C . HIS A 1 85 ? 14.560 -5.227 0.403 1.00 93.69 85 HIS A C 1
ATOM 645 O O . HIS A 1 85 ? 13.708 -5.173 1.290 1.00 93.69 85 HIS A O 1
ATOM 651 N N . ALA A 1 86 ? 15.206 -4.131 -0.012 1.00 94.44 86 ALA A N 1
ATOM 652 C CA . ALA A 1 86 ? 14.965 -2.807 0.567 1.00 94.44 86 ALA A CA 1
ATOM 653 C C . ALA A 1 86 ? 13.569 -2.268 0.209 1.00 94.44 86 ALA A C 1
ATOM 655 O O . ALA A 1 86 ? 12.881 -1.714 1.066 1.00 94.44 86 ALA A O 1
ATOM 656 N N . GLN A 1 87 ? 13.124 -2.479 -1.031 1.00 96.19 87 GLN A N 1
ATOM 657 C CA . GLN A 1 87 ? 11.796 -2.083 -1.501 1.00 96.19 87 GLN A CA 1
ATOM 658 C C . GLN A 1 87 ? 10.684 -2.877 -0.805 1.00 96.19 87 GLN A C 1
ATOM 660 O O . GLN A 1 87 ? 9.714 -2.275 -0.350 1.00 96.19 87 GLN A O 1
ATOM 665 N N . ARG A 1 88 ? 10.846 -4.200 -0.643 1.00 96.81 88 ARG A N 1
ATOM 666 C CA . ARG A 1 88 ? 9.900 -5.036 0.120 1.00 96.81 88 ARG A CA 1
ATOM 667 C C . ARG A 1 88 ? 9.772 -4.569 1.563 1.00 96.81 88 ARG A C 1
ATOM 669 O O . ARG A 1 88 ? 8.655 -4.420 2.046 1.00 96.81 88 ARG A O 1
ATOM 676 N N . ARG A 1 89 ? 10.893 -4.252 2.221 1.00 96.50 89 ARG A N 1
ATOM 677 C CA . ARG A 1 89 ? 10.874 -3.691 3.579 1.00 96.50 89 ARG A CA 1
ATOM 678 C C . ARG A 1 89 ? 10.153 -2.348 3.622 1.00 96.50 89 ARG A C 1
ATOM 680 O O . ARG A 1 89 ? 9.297 -2.153 4.475 1.00 96.50 89 ARG A O 1
ATOM 687 N N . CYS A 1 90 ? 10.469 -1.438 2.701 1.00 96.12 90 CYS A N 1
ATOM 688 C CA . CYS A 1 90 ? 9.802 -0.139 2.617 1.00 96.12 90 CYS A CA 1
ATOM 689 C C . CYS A 1 90 ? 8.280 -0.299 2.469 1.00 96.12 90 CYS A C 1
ATOM 691 O O . CYS A 1 90 ? 7.517 0.301 3.229 1.00 96.12 90 CYS A O 1
ATOM 693 N N . LEU A 1 91 ? 7.836 -1.157 1.547 1.00 97.31 91 LEU A N 1
ATOM 694 C CA . LEU A 1 91 ? 6.421 -1.456 1.348 1.00 97.31 91 LEU A CA 1
ATOM 695 C C . LEU A 1 91 ? 5.783 -2.053 2.613 1.00 97.31 91 LEU A C 1
ATOM 697 O O . LEU A 1 91 ? 4.747 -1.562 3.051 1.00 97.31 91 LEU A O 1
ATOM 701 N N . ALA A 1 92 ? 6.430 -3.032 3.252 1.00 98.06 92 ALA A N 1
ATOM 702 C CA . ALA A 1 92 ? 5.944 -3.661 4.482 1.00 98.06 92 ALA A CA 1
ATOM 703 C C . ALA A 1 92 ? 5.667 -2.648 5.603 1.00 98.06 92 ALA A C 1
ATOM 705 O O . ALA A 1 92 ? 4.634 -2.719 6.270 1.00 98.06 92 ALA A O 1
ATOM 706 N N . LEU A 1 93 ? 6.581 -1.692 5.797 1.00 97.94 93 LEU A N 1
ATOM 707 C CA . LEU A 1 93 ? 6.450 -0.665 6.830 1.00 97.94 93 LEU A CA 1
ATOM 708 C C . LEU A 1 93 ? 5.328 0.327 6.514 1.00 97.94 93 LEU A C 1
ATOM 710 O O . LEU A 1 93 ? 4.596 0.705 7.424 1.00 97.94 93 LEU A O 1
ATOM 714 N N . ASN A 1 94 ? 5.143 0.703 5.243 1.00 97.44 94 ASN A N 1
ATOM 715 C CA . ASN A 1 94 ? 4.017 1.554 4.841 1.00 97.44 94 ASN A CA 1
ATOM 716 C C . ASN A 1 94 ? 2.672 0.823 4.997 1.00 97.44 94 ASN A C 1
ATOM 718 O O . ASN A 1 94 ? 1.705 1.425 5.457 1.00 97.44 94 ASN A O 1
ATOM 722 N N . LEU A 1 95 ? 2.610 -0.474 4.675 1.00 98.06 95 LEU A N 1
ATOM 723 C CA . LEU A 1 95 ? 1.413 -1.294 4.887 1.00 98.06 95 LEU A CA 1
ATOM 724 C C . LEU A 1 95 ? 1.078 -1.438 6.378 1.00 98.06 95 LEU A C 1
ATOM 726 O O . LEU A 1 95 ? -0.087 -1.311 6.756 1.00 98.06 95 LEU A O 1
ATOM 730 N N . LEU A 1 96 ? 2.083 -1.672 7.231 1.00 97.88 96 LEU A N 1
ATOM 731 C CA . LEU A 1 96 ? 1.884 -1.762 8.679 1.00 97.88 96 LEU A CA 1
ATOM 732 C C . LEU A 1 96 ? 1.405 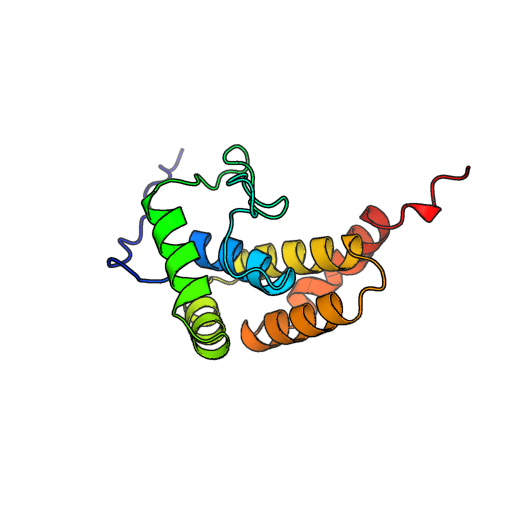-0.425 9.251 1.00 97.88 96 LEU A C 1
ATOM 734 O O . LEU A 1 96 ? 0.434 -0.402 10.000 1.00 97.88 96 LEU A O 1
ATOM 738 N N . ASP A 1 97 ? 2.049 0.677 8.875 1.00 97.69 97 ASP A N 1
ATOM 739 C CA . ASP A 1 97 ? 1.668 2.018 9.317 1.00 97.69 97 ASP A CA 1
ATOM 740 C C . ASP A 1 97 ? 0.224 2.361 8.927 1.00 97.69 97 ASP A C 1
ATOM 742 O O . ASP A 1 97 ? -0.566 2.759 9.779 1.00 97.69 97 ASP A O 1
ATOM 746 N N . ALA A 1 98 ? -0.160 2.111 7.672 1.00 97.12 98 ALA A N 1
ATOM 747 C CA . ALA A 1 98 ? -1.531 2.318 7.208 1.00 97.12 98 ALA A CA 1
ATOM 748 C C . ALA A 1 98 ? -2.542 1.408 7.930 1.00 97.12 98 ALA A C 1
ATOM 750 O O . ALA A 1 98 ? -3.649 1.840 8.249 1.00 97.12 98 ALA A O 1
ATOM 751 N N . THR A 1 99 ? -2.161 0.164 8.234 1.00 97.75 99 THR A N 1
ATOM 752 C CA . THR A 1 99 ? -3.004 -0.776 8.993 1.00 97.75 99 THR A CA 1
ATOM 753 C C . THR A 1 99 ? -3.219 -0.305 10.429 1.00 97.75 99 THR A C 1
ATOM 755 O O . THR A 1 99 ? -4.340 -0.364 10.927 1.00 97.75 99 THR A O 1
ATOM 758 N N . LEU A 1 100 ? -2.170 0.197 11.089 1.00 97.06 100 LEU A N 1
ATOM 759 C CA . LEU A 1 100 ? -2.257 0.756 12.441 1.00 97.06 100 LEU A CA 1
ATOM 760 C C . LEU A 1 100 ? -3.099 2.037 12.462 1.00 97.06 100 LEU A C 1
ATOM 762 O O . LEU A 1 100 ? -3.965 2.177 13.324 1.00 97.06 100 LEU A O 1
ATOM 766 N N . ALA A 1 101 ? -2.917 2.922 11.479 1.00 96.12 101 ALA A N 1
ATOM 767 C CA . ALA A 1 101 ? -3.711 4.142 11.327 1.00 96.12 101 ALA A CA 1
ATOM 768 C C . ALA A 1 101 ? -5.206 3.859 11.083 1.00 96.12 101 ALA A C 1
ATOM 770 O O . ALA A 1 101 ? -6.061 4.648 11.484 1.00 96.12 101 ALA A O 1
ATOM 771 N N . ALA A 1 102 ? -5.542 2.727 10.454 1.00 94.75 102 ALA A N 1
ATOM 772 C CA . ALA A 1 102 ? -6.923 2.275 10.271 1.00 94.75 102 ALA A CA 1
ATOM 773 C C . ALA 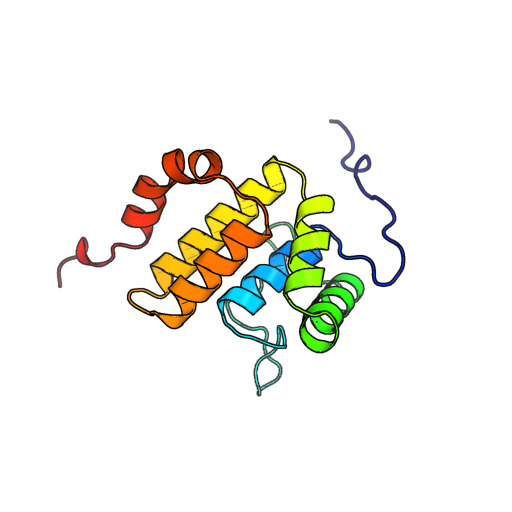A 1 102 ? -7.570 1.714 11.558 1.00 94.75 102 ALA A C 1
ATOM 775 O O . ALA A 1 102 ? -8.767 1.409 11.566 1.00 94.75 102 ALA A O 1
ATOM 776 N N . GLY A 1 103 ? -6.804 1.565 12.644 1.00 91.62 103 GLY A N 1
ATOM 777 C CA . GLY A 1 103 ? -7.287 1.109 13.943 1.00 91.62 103 GLY A CA 1
ATOM 778 C C . GLY A 1 103 ? -7.770 -0.346 13.942 1.00 91.62 103 GLY A C 1
ATOM 779 O O . GLY A 1 103 ? -7.160 -1.240 13.360 1.00 91.62 103 GLY A O 1
ATOM 780 N N . ALA A 1 104 ? -8.886 -0.609 14.626 1.00 88.19 104 ALA A N 1
ATOM 781 C CA . ALA A 1 104 ? -9.401 -1.963 14.851 1.00 88.19 104 ALA A CA 1
ATOM 782 C C . ALA A 1 104 ? -10.131 -2.591 13.641 1.00 88.19 104 ALA A C 1
ATOM 784 O O . ALA A 1 104 ? -10.839 -3.578 13.821 1.00 88.19 104 ALA A O 1
ATOM 785 N N . SER A 1 105 ? -9.983 -2.046 12.427 1.00 95.69 105 SER A N 1
ATOM 786 C CA . SER A 1 105 ? -10.677 -2.530 11.224 1.00 95.69 105 SER A CA 1
ATOM 787 C C . SER A 1 105 ? -10.269 -3.970 10.859 1.00 95.69 105 SER A C 1
ATOM 789 O O . SER A 1 105 ? -9.135 -4.186 10.413 1.00 95.69 105 SER A O 1
ATOM 791 N N . PRO A 1 106 ? -11.172 -4.971 10.976 1.00 95.19 106 PRO A N 1
ATOM 792 C CA . PRO A 1 106 ? -10.833 -6.361 10.665 1.00 95.19 106 PRO A CA 1
ATOM 793 C C . PRO A 1 106 ? -10.514 -6.563 9.182 1.00 95.19 106 PRO A C 1
ATOM 795 O O . PRO A 1 106 ? -9.598 -7.304 8.844 1.00 95.19 106 PRO A O 1
ATOM 798 N N . ALA A 1 107 ? -11.219 -5.852 8.295 1.00 96.56 107 ALA A N 1
ATOM 799 C CA . ALA A 1 107 ? -11.024 -5.957 6.850 1.00 96.56 107 ALA A CA 1
ATOM 800 C C . ALA A 1 107 ? -9.637 -5.470 6.404 1.00 96.56 107 ALA A C 1
ATOM 802 O O . ALA A 1 107 ? -9.020 -6.080 5.534 1.00 96.56 107 ALA A O 1
ATOM 803 N N . VAL A 1 108 ? -9.131 -4.385 7.002 1.00 97.44 108 VAL A N 1
ATOM 804 C CA . VAL A 1 108 ? -7.782 -3.881 6.696 1.00 97.44 108 VAL A CA 1
ATOM 805 C C . VAL A 1 108 ? -6.726 -4.846 7.228 1.00 97.44 108 VAL A C 1
ATOM 807 O O . VAL A 1 108 ? -5.770 -5.146 6.518 1.00 97.44 108 VAL A O 1
ATOM 810 N N . ARG A 1 109 ? -6.926 -5.395 8.435 1.00 97.12 109 ARG A N 1
ATOM 811 C CA . ARG A 1 109 ? -6.023 -6.396 9.016 1.00 97.12 109 ARG A CA 1
ATOM 812 C C . ARG A 1 109 ? -5.936 -7.661 8.159 1.00 97.12 109 ARG A C 1
ATOM 814 O O . ARG A 1 109 ? -4.837 -8.141 7.914 1.00 97.12 109 ARG A O 1
ATOM 821 N N . GLU A 1 110 ? -7.067 -8.162 7.672 1.00 98.12 110 GLU A N 1
ATOM 822 C CA . GLU A 1 110 ? -7.103 -9.337 6.795 1.00 98.12 110 GLU A CA 1
ATOM 823 C C . GLU A 1 110 ? -6.318 -9.093 5.500 1.00 98.12 110 GLU A C 1
ATOM 825 O O . GLU A 1 110 ? -5.420 -9.854 5.149 1.00 98.12 110 GLU A O 1
ATOM 830 N N . ARG A 1 111 ? -6.575 -7.966 4.824 1.00 98.50 111 ARG A N 1
ATOM 831 C CA . ARG A 1 111 ? -5.846 -7.603 3.598 1.00 98.50 111 ARG A CA 1
ATOM 832 C C . ARG A 1 111 ? -4.358 -7.396 3.849 1.00 98.50 111 ARG A C 1
ATOM 834 O O . ARG A 1 111 ? -3.550 -7.770 3.007 1.00 98.50 111 ARG A O 1
ATOM 841 N N . TYR A 1 112 ? -3.989 -6.827 4.995 1.00 98.31 112 TYR A N 1
ATOM 842 C CA . TYR A 1 112 ? -2.593 -6.721 5.408 1.00 98.31 112 TYR A CA 1
ATOM 843 C C . TYR A 1 112 ? -1.934 -8.100 5.499 1.00 98.31 112 TYR A C 1
ATOM 845 O O . TYR A 1 112 ? -0.860 -8.282 4.931 1.00 98.31 112 TYR A O 1
ATOM 853 N N . HIS A 1 113 ? -2.576 -9.077 6.149 1.00 97.94 113 HIS A N 1
ATOM 854 C CA . HIS A 1 113 ? -2.042 -10.438 6.241 1.00 97.94 113 HIS A CA 1
ATOM 855 C C . HIS A 1 113 ? -1.847 -11.068 4.859 1.00 97.94 113 HIS A C 1
ATOM 857 O O . HIS A 1 113 ? -0.741 -11.518 4.562 1.00 97.94 113 HIS A O 1
ATOM 863 N N . VAL A 1 114 ? -2.862 -10.987 3.991 1.00 98.38 114 VAL A N 1
ATOM 864 C CA . VAL A 1 114 ? -2.789 -11.476 2.602 1.00 98.38 114 VAL A CA 1
ATOM 865 C C . VAL A 1 114 ? -1.631 -10.826 1.836 1.00 98.38 114 VAL A C 1
ATOM 867 O O . VAL A 1 114 ? -0.866 -11.513 1.161 1.00 98.38 114 VAL A O 1
ATOM 870 N N . LEU A 1 115 ? -1.458 -9.505 1.960 1.00 98.50 115 LEU A N 1
ATOM 871 C CA . LEU A 1 115 ? -0.384 -8.772 1.283 1.00 98.50 115 LEU A CA 1
ATOM 872 C C . LEU A 1 115 ? 1.003 -9.178 1.799 1.00 98.50 115 LEU A C 1
ATOM 874 O O . LEU A 1 115 ? 1.896 -9.430 0.993 1.00 98.50 115 LEU A O 1
ATOM 878 N N . ILE A 1 116 ? 1.204 -9.244 3.118 1.00 98.12 116 ILE A N 1
ATOM 879 C CA . ILE A 1 116 ? 2.502 -9.605 3.713 1.00 98.12 116 ILE A CA 1
ATOM 880 C C . ILE A 1 116 ? 2.906 -11.032 3.335 1.00 98.12 116 ILE A C 1
ATOM 882 O O . ILE A 1 116 ? 4.054 -11.255 2.939 1.00 98.12 116 ILE A O 1
ATOM 886 N N . GLU A 1 117 ? 1.963 -11.973 3.401 1.00 97.69 117 GLU A N 1
ATOM 887 C CA . GLU A 1 117 ? 2.195 -13.366 3.025 1.00 97.69 117 GLU A CA 1
ATOM 888 C C . GLU A 1 117 ? 2.491 -13.499 1.526 1.00 97.69 117 GLU A C 1
ATOM 890 O O . GLU A 1 117 ? 3.527 -14.048 1.142 1.00 97.69 117 GLU A O 1
ATOM 895 N N . GLY A 1 118 ? 1.644 -12.922 0.669 1.00 97.38 118 GLY A N 1
ATOM 896 C CA . GLY A 1 118 ? 1.795 -13.008 -0.784 1.00 97.38 118 GLY A CA 1
ATOM 897 C C . GLY A 1 118 ? 3.073 -12.357 -1.315 1.00 97.38 118 GLY A C 1
ATOM 898 O O . GLY A 1 118 ? 3.717 -12.886 -2.223 1.00 97.38 118 GLY A O 1
ATOM 899 N N . LEU A 1 119 ? 3.507 -11.250 -0.703 1.00 97.12 119 LEU A N 1
ATOM 900 C CA . LEU A 1 119 ? 4.773 -10.585 -1.030 1.00 97.12 119 LEU A CA 1
ATOM 901 C C . LEU A 1 119 ? 6.005 -11.336 -0.492 1.00 97.12 119 LEU A C 1
ATOM 903 O O . LEU A 1 119 ? 7.140 -10.935 -0.772 1.00 97.12 119 LEU A O 1
ATOM 907 N N . GLY A 1 120 ? 5.810 -12.417 0.273 1.00 96.00 120 GLY A N 1
ATOM 908 C CA . GLY A 1 120 ? 6.886 -13.185 0.895 1.00 96.00 120 GLY A CA 1
ATOM 909 C C . GLY A 1 120 ? 7.739 -12.322 1.821 1.00 96.00 120 GLY A C 1
ATOM 910 O O . GLY A 1 120 ? 8.970 -12.384 1.760 1.00 96.00 120 GLY A O 1
ATOM 911 N N . ILE A 1 121 ? 7.094 -11.451 2.603 1.00 96.38 121 ILE A N 1
ATOM 912 C CA . ILE A 1 121 ? 7.760 -10.578 3.569 1.00 96.38 121 ILE A CA 1
ATOM 913 C C . ILE A 1 121 ? 7.806 -11.316 4.909 1.00 96.38 121 ILE A C 1
ATOM 915 O O . ILE A 1 121 ? 6.760 -11.534 5.521 1.00 96.38 121 ILE A O 1
ATOM 919 N N . PRO A 1 122 ? 8.996 -11.700 5.391 1.00 95.62 122 PRO A N 1
ATOM 920 C CA . PRO A 1 122 ? 9.095 -12.448 6.627 1.00 95.62 122 PRO A CA 1
ATOM 921 C C . PRO A 1 122 ? 9.033 -11.504 7.841 1.00 95.62 122 PRO A C 1
ATOM 923 O O . PRO A 1 122 ? 9.342 -10.310 7.740 1.00 95.62 122 PRO A O 1
ATOM 926 N N . ALA A 1 123 ? 8.621 -12.025 8.999 1.00 93.69 123 ALA A N 1
ATOM 927 C CA . ALA A 1 123 ? 8.344 -11.214 10.187 1.00 93.69 123 ALA A CA 1
ATOM 928 C C . ALA A 1 123 ? 9.569 -10.409 10.655 1.00 93.69 123 ALA A C 1
ATOM 930 O O . ALA A 1 123 ? 9.441 -9.238 11.014 1.00 93.69 123 ALA A O 1
ATOM 931 N N . GLU A 1 124 ? 10.774 -10.974 10.561 1.00 95.50 124 GLU A N 1
ATOM 932 C CA . GLU A 1 124 ? 12.033 -10.315 10.926 1.00 95.50 124 GLU A CA 1
ATOM 933 C C . GLU A 1 124 ? 12.319 -9.031 10.131 1.00 95.50 124 GLU A C 1
ATOM 935 O O . GLU A 1 124 ? 13.089 -8.180 10.578 1.00 95.50 124 GLU A O 1
ATOM 940 N N . MET A 1 125 ? 11.684 -8.849 8.967 1.00 95.25 125 MET A N 1
ATOM 941 C CA . MET A 1 125 ? 11.783 -7.617 8.185 1.00 95.25 125 MET A CA 1
ATOM 942 C C . MET A 1 125 ? 11.008 -6.453 8.825 1.00 95.25 125 MET A C 1
ATOM 944 O O . MET A 1 125 ? 11.309 -5.292 8.541 1.00 95.25 125 MET A O 1
ATOM 948 N N . ILE A 1 126 ? 10.025 -6.765 9.674 1.00 96.56 126 ILE A N 1
ATOM 949 C CA . ILE A 1 126 ? 9.045 -5.831 10.238 1.00 96.56 126 ILE A CA 1
ATOM 950 C C . ILE A 1 126 ? 9.246 -5.659 11.746 1.00 96.56 126 ILE A C 1
ATOM 952 O O . ILE A 1 126 ? 9.211 -4.528 12.232 1.00 96.56 126 ILE A O 1
ATOM 956 N N . GLU A 1 127 ? 9.473 -6.752 12.481 1.00 96.38 127 GLU A N 1
ATOM 957 C CA . GLU A 1 127 ? 9.492 -6.764 13.952 1.00 96.38 127 GLU A CA 1
ATOM 958 C C . GLU A 1 127 ? 10.389 -5.694 14.596 1.00 96.38 127 GLU A C 1
ATOM 960 O O . GLU A 1 127 ? 9.918 -5.031 15.523 1.00 96.38 127 GLU A O 1
ATOM 965 N N . PRO A 1 128 ? 11.608 -5.402 14.094 1.00 97.50 128 PRO A N 1
ATOM 966 C CA . PRO A 1 128 ? 12.441 -4.342 14.668 1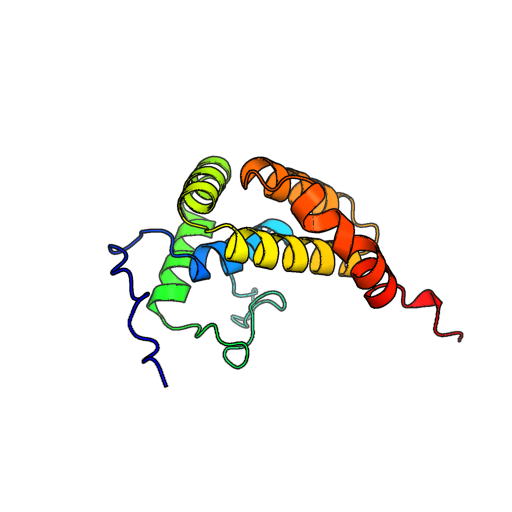.00 97.50 128 PRO A CA 1
ATOM 967 C C . PRO A 1 128 ? 11.797 -2.944 14.653 1.00 97.50 128 PRO A C 1
ATOM 969 O O . PRO A 1 128 ? 12.160 -2.088 15.456 1.00 97.50 128 PRO A O 1
ATOM 972 N N . TYR A 1 129 ? 10.848 -2.697 13.745 1.00 97.44 129 TYR A N 1
ATOM 973 C CA . TYR A 1 129 ? 10.204 -1.395 13.542 1.00 97.44 129 TYR A CA 1
ATOM 974 C C . TYR A 1 129 ? 8.797 -1.316 14.142 1.00 97.44 129 TYR A C 1
ATOM 976 O O . TYR A 1 129 ? 8.259 -0.216 14.301 1.00 97.44 129 TYR A O 1
ATOM 984 N N . ARG A 1 130 ? 8.196 -2.462 14.489 1.00 96.25 130 ARG A N 1
ATOM 985 C CA . ARG A 1 130 ? 6.826 -2.538 15.006 1.00 96.25 130 ARG A CA 1
ATOM 986 C C . ARG A 1 130 ? 6.607 -1.648 16.237 1.00 96.25 130 ARG A C 1
ATOM 988 O O . ARG A 1 130 ? 5.638 -0.896 16.204 1.00 96.25 130 ARG A O 1
ATOM 995 N N . PRO A 1 131 ? 7.474 -1.632 17.273 1.00 97.69 131 PRO A N 1
ATOM 996 C CA . PRO A 1 131 ? 7.246 -0.786 18.448 1.00 97.69 131 PRO A CA 1
ATOM 997 C C . PRO A 1 131 ? 7.160 0.707 18.109 1.00 97.69 131 PRO A C 1
ATOM 999 O O . PRO A 1 131 ? 6.275 1.403 18.602 1.00 97.69 131 PRO A O 1
ATOM 1002 N N . ALA A 1 132 ? 8.037 1.191 17.223 1.00 97.88 132 ALA A N 1
ATOM 1003 C CA . ALA A 1 132 ? 8.059 2.593 16.816 1.00 97.88 132 ALA A CA 1
ATOM 1004 C C . ALA A 1 132 ? 6.809 2.982 16.010 1.00 97.88 132 ALA A C 1
ATOM 1006 O O . ALA A 1 132 ? 6.238 4.047 16.236 1.00 97.88 132 ALA A O 1
ATOM 1007 N N . LEU A 1 133 ? 6.357 2.117 15.096 1.00 97.62 133 LEU A N 1
ATOM 1008 C CA . LEU A 1 133 ? 5.140 2.362 14.315 1.00 97.62 133 LEU A CA 1
ATOM 1009 C C . LEU A 1 133 ? 3.868 2.261 15.163 1.00 97.62 133 LEU A C 1
ATOM 1011 O O . LEU A 1 133 ? 2.947 3.049 14.956 1.00 97.62 133 LEU A O 1
ATOM 1015 N N . THR A 1 134 ? 3.821 1.348 16.137 1.00 96.94 134 THR A N 1
ATOM 1016 C CA . THR A 1 134 ? 2.726 1.290 17.115 1.00 96.94 134 THR A CA 1
ATOM 1017 C C . THR A 1 134 ? 2.663 2.583 17.918 1.00 96.94 134 THR A C 1
ATOM 1019 O O . THR A 1 134 ? 1.604 3.196 17.969 1.00 96.94 134 THR A O 1
ATOM 1022 N N . LEU A 1 135 ? 3.794 3.047 18.465 1.00 97.19 135 LEU A N 1
ATOM 1023 C CA . LEU A 1 135 ? 3.856 4.308 19.209 1.00 97.19 135 LEU A CA 1
ATOM 1024 C C . LEU A 1 135 ? 3.407 5.502 18.355 1.00 97.19 135 LEU A C 1
ATOM 1026 O O . LEU A 1 135 ? 2.628 6.325 18.819 1.00 97.19 135 LEU A O 1
ATOM 1030 N N . LYS A 1 136 ? 3.859 5.585 17.096 1.00 96.94 136 LYS A N 1
ATOM 1031 C CA . LYS A 1 136 ? 3.463 6.652 16.161 1.00 96.94 136 LYS A CA 1
ATOM 1032 C C . LYS A 1 136 ? 1.939 6.749 15.993 1.00 96.94 136 LYS A C 1
ATOM 1034 O O . LYS A 1 136 ? 1.421 7.847 15.809 1.00 96.94 136 LYS A O 1
ATOM 1039 N N . ASN A 1 137 ? 1.246 5.611 16.004 1.00 96.94 137 ASN A N 1
ATOM 1040 C CA . ASN A 1 137 ? -0.194 5.528 15.761 1.00 96.94 137 ASN A CA 1
ATOM 1041 C C . ASN A 1 137 ? -1.030 5.476 17.056 1.00 96.94 137 ASN A C 1
ATOM 1043 O O . ASN A 1 137 ? -2.258 5.471 16.981 1.00 96.94 137 ASN A O 1
ATOM 1047 N N . ASP A 1 138 ? -0.402 5.470 18.236 1.00 95.50 138 ASP A N 1
ATOM 1048 C CA . ASP A 1 138 ? -1.100 5.526 19.520 1.00 95.50 138 ASP A CA 1
ATOM 1049 C C . ASP A 1 138 ? -1.402 6.978 19.903 1.00 95.50 138 ASP A C 1
ATOM 1051 O O . ASP A 1 138 ? -0.613 7.660 20.554 1.00 95.50 138 ASP A O 1
ATOM 1055 N N . LEU A 1 139 ? -2.576 7.462 19.494 1.00 93.38 139 LEU A N 1
ATOM 1056 C CA . LEU A 1 139 ? -3.036 8.804 19.857 1.00 93.38 139 LEU A CA 1
ATOM 1057 C C . LEU A 1 139 ? -3.574 8.892 21.294 1.00 93.38 139 LEU A C 1
ATOM 1059 O O . LEU A 1 139 ? -3.814 10.000 21.770 1.00 93.38 139 LEU A O 1
ATOM 1063 N N . SER A 1 140 ? -3.752 7.766 22.000 1.00 92.88 140 SER A N 1
ATOM 1064 C CA . SER A 1 140 ? -4.274 7.764 23.378 1.00 92.88 140 SER A CA 1
ATOM 1065 C C . SER A 1 140 ? -3.301 8.384 24.384 1.00 92.88 140 SER A C 1
ATOM 1067 O O . SER A 1 140 ? -3.710 8.805 25.464 1.00 92.88 140 SER A O 1
ATOM 1069 N N . ILE A 1 141 ? -2.027 8.512 24.003 1.00 95.31 141 ILE A N 1
ATOM 1070 C CA . ILE A 1 141 ? -0.988 9.165 24.804 1.00 95.31 141 ILE A CA 1
ATOM 1071 C C . ILE A 1 141 ? -1.220 10.671 24.984 1.00 95.31 141 ILE A C 1
ATOM 1073 O O . ILE A 1 141 ? -0.612 11.271 25.869 1.00 95.31 141 ILE A O 1
ATOM 1077 N N . PHE A 1 142 ? -2.051 11.292 24.139 1.00 94.69 142 PHE A N 1
ATOM 1078 C CA . PHE A 1 142 ? -2.407 12.705 24.235 1.00 94.69 142 PHE A CA 1
ATOM 1079 C C . PHE A 1 142 ? -3.726 12.835 25.019 1.00 94.69 142 PHE A C 1
ATOM 1081 O O . PHE A 1 142 ? -4.793 12.618 24.439 1.00 94.69 142 PHE A O 1
ATOM 1088 N N . PRO A 1 143 ? -3.683 13.147 26.331 1.00 86.00 143 PRO A N 1
ATOM 1089 C CA . PRO A 1 143 ? -4.888 13.262 27.149 1.00 86.00 143 PRO A CA 1
ATOM 1090 C C . PRO A 1 143 ? -5.788 14.408 26.662 1.00 86.00 143 PRO A C 1
ATOM 1092 O O . PRO A 1 143 ? -5.296 15.397 26.117 1.00 86.00 143 PRO A O 1
ATOM 1095 N N . GLN A 1 144 ? -7.098 14.250 26.873 1.00 71.44 144 GLN A N 1
ATOM 1096 C CA . GLN A 1 144 ? -8.132 15.258 26.597 1.00 71.44 144 GLN A CA 1
ATOM 1097 C C . GLN A 1 144 ? -8.336 16.180 27.800 1.00 71.44 144 GLN A C 1
ATOM 1099 O O . GLN A 1 144 ? -8.319 15.654 28.938 1.00 71.44 144 GLN A O 1
#

Foldseek 3Di:
DDDPPPPPPVAPQQQQALLLLLLLLLCLLVVHLALADPVRDGDPSHDDVVVVRDPDPSSRVNNNCCSNPNDPLRSLQSNLVNDDLVSLLVSLLSLLLVLLLVPPDPSSVVSNVVNCVSSVPDVVSPVVCNVVSNVVSPPVVPPD

Sequence (144 aa):
MGAWSELDAAYPPGALTPGAAFVAALAHLHGATSIYDSTGALMRFVPDAGRGLALDNDLIERVERSLRHVPLDDFLREARERLNHAQRRCLALNLLDATLAAGASPAVRERYHVLIEGLGIPAEMIEPYRPALTLKNDLSIFPQ

pLDDT: mean 90.7, std 13.95, range [36.0, 98.5]